Protein AF-A0A920EMY3-F1 (afdb_monomer)

Solvent-accessible surface area (backbone atoms only — not comparable to full-atom values): 4416 Å² total; per-residue (Å²): 134,70,69,72,80,58,54,61,82,65,86,56,96,61,80,84,89,62,68,61,63,61,54,48,51,54,32,53,76,69,71,47,91,82,82,91,82,78,67,91,85,74,48,67,69,47,48,45,53,31,50,20,34,73,67,69,35,63,70,47,42,70,54,53,79,76,114

Secondary structure (DSSP, 8-state):
--GGGG---SPP-----STHHHHHHHHHHTT--------TTSSHHHHHHHHHHHTT-HHHHHHHTT-

Foldseek 3Di:
DDLVVLFPQDAQPDDDPDCVLVVVVVCVVVVHDDDDDDDPPPCPLSVLSNSCNVVVPSVSSVVSVPD

Sequence (67 aa):
MDIAEFLITQKPNYINVGDETDLFEAAFTNKIPVMLKGPTGCGKTRFVEYMAWFLKNLWLQCHAMKI

pLDDT: mean 79.64, std 12.85, range [37.66, 91.69]

Mean predicted aligned error: 6.47 Å

Radius of gyration: 11.78 Å; Cα contacts (8 Å, |Δi|>4): 55; chains: 1; bounding box: 22×28×25 Å

Nearest PDB structures (foldseek):
  6l1q-assembly1_C  TM=9.537E-01  e=1.242E-03  Acidithiobacillus ferrooxidans ATCC 23270
  5c3c-assembly1_B  TM=9.944E-01  e=9.618E-03  Halothiobacillus neapolitanus c2
  4nsm-assembly1_A  TM=3.144E-01  e=5.766E+00  Streptococcus pyogenes MGAS315

Structure (mmCIF, N/CA/C/O backbone):
data_AF-A0A920EMY3-F1
#
_entry.id   AF-A0A920EMY3-F1
#
loop_
_atom_site.group_PDB
_atom_site.id
_atom_site.type_symbol
_atom_site.label_atom_id
_atom_site.label_alt_id
_atom_site.label_comp_id
_atom_site.label_asym_id
_atom_site.label_entity_id
_atom_site.label_seq_id
_atom_site.pdbx_PDB_ins_code
_atom_site.Cartn_x
_atom_site.Cartn_y
_atom_site.Cartn_z
_atom_site.occupancy
_atom_site.B_iso_or_equiv
_atom_site.auth_seq_id
_atom_site.auth_comp_id
_atom_site.auth_asym_id
_atom_site.auth_atom_id
_atom_site.pdbx_PDB_model_num
ATOM 1 N N . MET A 1 1 ? 11.299 15.754 12.035 1.00 55.81 1 MET A N 1
ATOM 2 C CA . MET A 1 1 ? 11.265 14.914 10.824 1.00 55.81 1 MET A CA 1
ATOM 3 C C . MET A 1 1 ? 9.801 14.717 10.504 1.00 55.81 1 MET A C 1
ATOM 5 O O . MET A 1 1 ? 9.141 13.934 11.178 1.00 55.81 1 MET A O 1
ATOM 9 N N . ASP A 1 2 ? 9.275 15.547 9.608 1.00 72.94 2 ASP A N 1
ATOM 10 C CA . ASP A 1 2 ? 7.863 15.532 9.245 1.00 72.94 2 ASP A CA 1
ATOM 11 C C . ASP A 1 2 ? 7.584 14.348 8.331 1.00 72.94 2 ASP A C 1
ATOM 13 O O . ASP A 1 2 ? 8.199 14.174 7.284 1.00 72.94 2 ASP A O 1
ATOM 17 N N . ILE A 1 3 ? 6.638 13.513 8.738 1.00 69.94 3 ILE A N 1
ATOM 18 C CA . ILE A 1 3 ? 6.303 12.284 8.019 1.00 69.94 3 ILE A CA 1
ATOM 19 C C . ILE A 1 3 ? 5.621 12.615 6.673 1.00 69.94 3 ILE A C 1
ATOM 21 O O . ILE A 1 3 ? 5.601 11.795 5.763 1.00 69.94 3 ILE A O 1
ATOM 25 N N . ALA A 1 4 ? 5.114 13.843 6.520 1.00 71.50 4 ALA A N 1
ATOM 26 C CA . ALA A 1 4 ? 4.476 14.343 5.307 1.00 71.50 4 ALA A CA 1
ATOM 27 C C . ALA A 1 4 ? 5.385 14.316 4.063 1.00 71.50 4 ALA A C 1
ATOM 29 O O . ALA A 1 4 ? 4.867 14.201 2.956 1.00 71.50 4 ALA A O 1
ATOM 30 N N . GLU A 1 5 ? 6.714 14.359 4.220 1.00 71.25 5 GLU A N 1
ATOM 31 C CA . GLU A 1 5 ? 7.653 14.245 3.091 1.00 71.25 5 GLU A CA 1
ATOM 32 C C . GLU A 1 5 ? 7.614 12.868 2.418 1.00 71.25 5 GLU A C 1
ATOM 34 O O . GLU A 1 5 ? 7.918 12.749 1.233 1.00 71.25 5 GLU A O 1
ATOM 39 N N . PHE A 1 6 ? 7.191 11.831 3.144 1.00 72.31 6 PHE A N 1
ATOM 40 C CA . PHE A 1 6 ? 7.058 10.481 2.603 1.00 72.31 6 PHE A CA 1
ATOM 41 C C . PHE A 1 6 ?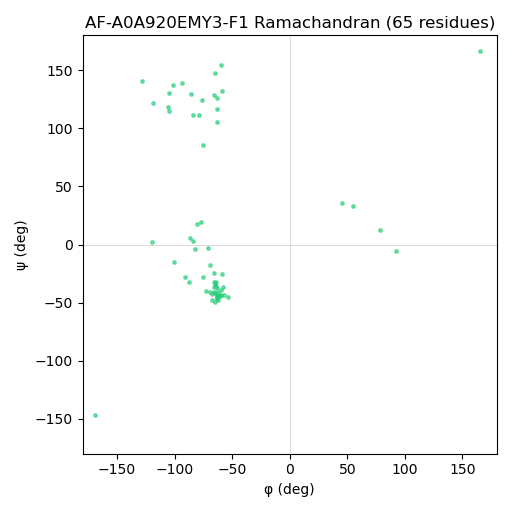 5.706 10.238 1.943 1.00 72.31 6 PHE A C 1
ATOM 43 O O . PHE A 1 6 ? 5.437 9.104 1.583 1.00 72.31 6 PHE A O 1
ATOM 50 N N . LEU A 1 7 ? 4.837 11.245 1.801 1.00 76.25 7 LEU A N 1
ATOM 51 C CA . LEU A 1 7 ? 3.584 11.086 1.067 1.00 76.25 7 LEU A CA 1
ATOM 52 C C . LEU A 1 7 ? 3.831 11.155 -0.442 1.00 76.25 7 LEU A C 1
ATOM 54 O O . LEU A 1 7 ? 4.062 12.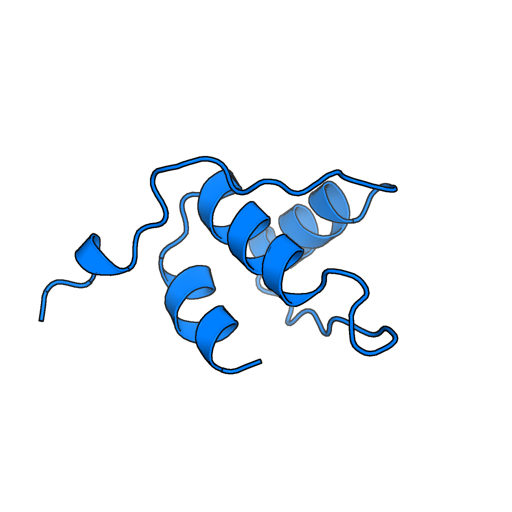221 -1.010 1.00 76.25 7 LEU A O 1
ATOM 58 N N . ILE A 1 8 ? 3.662 10.024 -1.120 1.00 81.06 8 ILE A N 1
ATOM 59 C CA . ILE A 1 8 ? 3.470 9.969 -2.564 1.00 81.06 8 ILE A CA 1
ATOM 60 C C . ILE A 1 8 ? 2.159 10.696 -2.879 1.00 81.06 8 ILE A C 1
ATOM 62 O O . ILE A 1 8 ? 1.062 10.201 -2.622 1.00 81.06 8 ILE A O 1
ATOM 66 N N . THR A 1 9 ? 2.284 11.906 -3.415 1.00 80.88 9 THR A N 1
ATOM 67 C CA . THR A 1 9 ? 1.163 12.755 -3.845 1.00 80.88 9 THR A CA 1
ATOM 68 C C . THR A 1 9 ? 0.801 12.529 -5.311 1.00 80.88 9 THR A C 1
ATOM 70 O O . THR A 1 9 ? -0.359 12.677 -5.700 1.00 80.88 9 THR A O 1
ATOM 73 N N . GLN A 1 10 ? 1.777 12.124 -6.126 1.00 84.62 10 GLN A N 1
ATOM 74 C CA . GLN A 1 10 ? 1.603 11.873 -7.554 1.00 84.62 10 GLN A CA 1
ATOM 75 C C . GLN A 1 10 ? 1.295 10.404 -7.825 1.00 84.62 10 GLN A C 1
ATOM 77 O O . GLN A 1 10 ? 1.920 9.525 -7.241 1.00 84.62 10 GLN A O 1
ATOM 82 N N . LYS A 1 11 ? 0.368 10.144 -8.754 1.00 86.31 11 LYS A N 1
ATOM 83 C CA . LYS A 1 11 ? -0.006 8.785 -9.154 1.00 86.31 11 LYS A CA 1
ATOM 84 C C . LYS A 1 11 ? 1.199 8.064 -9.779 1.00 86.31 11 LYS A C 1
ATOM 86 O O . LYS A 1 11 ? 1.654 8.494 -10.842 1.00 86.31 11 LYS A O 1
ATOM 91 N N . PRO A 1 12 ? 1.701 6.966 -9.187 1.00 87.38 12 PRO A N 1
ATOM 92 C CA . PRO A 1 12 ? 2.782 6.193 -9.784 1.00 87.38 12 PRO A CA 1
ATOM 93 C C . PRO A 1 12 ? 2.340 5.559 -11.102 1.00 87.38 12 PRO A C 1
ATOM 95 O O . PRO A 1 12 ? 1.181 5.169 -11.261 1.00 87.38 12 PRO A O 1
ATOM 98 N N . ASN A 1 13 ? 3.277 5.416 -12.042 1.00 86.75 13 ASN A N 1
ATOM 99 C CA . ASN A 1 13 ? 3.020 4.679 -13.278 1.00 86.75 13 ASN A CA 1
ATOM 100 C C . ASN A 1 13 ? 3.032 3.174 -12.976 1.00 86.75 13 ASN A C 1
ATOM 102 O O . ASN A 1 13 ? 4.086 2.537 -13.051 1.00 86.75 13 ASN A O 1
ATOM 106 N N . TYR A 1 14 ? 1.880 2.663 -12.555 1.00 88.00 14 TYR A N 1
ATOM 107 C CA . TYR A 1 14 ? 1.583 1.255 -12.340 1.00 88.00 14 TYR A CA 1
ATOM 108 C C . TYR A 1 14 ? 0.291 0.909 -13.081 1.00 88.00 14 TYR A C 1
ATOM 110 O O . TYR A 1 14 ? -0.643 1.714 -13.122 1.00 88.00 14 TYR A O 1
A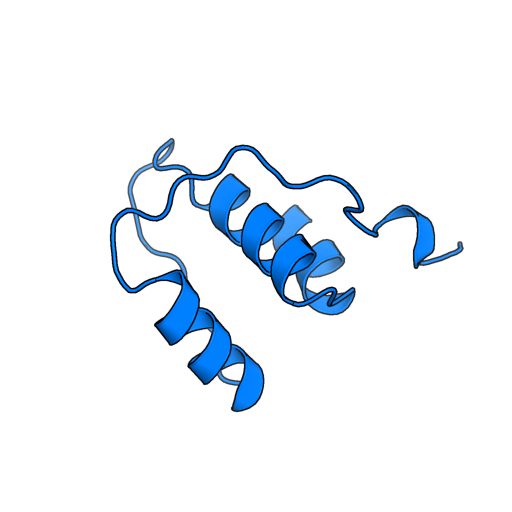TOM 118 N N . ILE A 1 15 ? 0.260 -0.274 -13.688 1.00 86.38 15 ILE A N 1
ATOM 119 C CA . ILE A 1 15 ? -0.882 -0.778 -14.446 1.00 86.38 15 ILE A CA 1
ATOM 120 C C . ILE A 1 15 ? -1.331 -2.057 -13.753 1.00 86.38 15 ILE A C 1
ATOM 122 O O . ILE A 1 15 ? -0.540 -2.989 -13.631 1.00 86.38 15 ILE A O 1
ATOM 126 N N . ASN A 1 16 ? -2.588 -2.082 -13.319 1.00 85.81 16 ASN A N 1
ATOM 127 C CA . ASN A 1 16 ? -3.199 -3.266 -12.728 1.00 85.81 16 ASN A CA 1
ATOM 128 C C . ASN A 1 16 ? -3.321 -4.362 -13.789 1.00 85.81 16 ASN A C 1
ATOM 130 O O . ASN A 1 16 ? -3.851 -4.115 -14.874 1.00 85.81 16 ASN A O 1
ATOM 134 N N . VAL A 1 17 ? -2.841 -5.561 -13.470 1.00 85.31 17 VAL A N 1
ATOM 135 C CA . VAL A 1 17 ? -2.880 -6.730 -14.361 1.00 85.31 17 VAL A CA 1
ATOM 136 C C . VAL A 1 17 ? -4.026 -7.681 -13.975 1.00 85.31 17 VAL A C 1
ATOM 138 O O . VAL A 1 17 ? -4.439 -8.508 -14.785 1.00 85.31 17 VAL A O 1
ATOM 141 N N . GLY A 1 18 ? -4.595 -7.525 -12.775 1.00 85.81 18 GLY A N 1
ATOM 142 C CA . GLY A 1 18 ? -5.776 -8.252 -12.295 1.00 85.81 18 GLY A CA 1
ATOM 143 C C . GLY A 1 18 ? -6.332 -7.667 -10.991 1.00 85.81 18 GLY A C 1
ATOM 144 O O . GLY A 1 18 ? -6.197 -6.470 -10.739 1.00 85.81 18 GLY A O 1
ATOM 145 N N . ASP A 1 19 ? -6.887 -8.524 -10.131 1.00 88.31 19 ASP A N 1
ATOM 146 C CA . ASP A 1 19 ? -7.599 -8.138 -8.893 1.00 88.31 19 ASP A CA 1
ATOM 147 C C . ASP A 1 19 ? -6.661 -7.826 -7.706 1.00 88.31 19 ASP A C 1
ATOM 149 O O . ASP A 1 19 ? -7.049 -7.828 -6.538 1.00 88.31 19 ASP A O 1
ATOM 153 N N . GLU A 1 20 ? -5.380 -7.585 -7.984 1.00 89.31 20 GLU A N 1
ATOM 154 C CA . GLU A 1 20 ? -4.339 -7.391 -6.971 1.00 89.31 20 GLU A CA 1
ATOM 155 C C . GLU A 1 20 ? -4.560 -6.136 -6.117 1.00 89.31 20 GLU A C 1
ATOM 157 O O . GLU A 1 20 ? -4.290 -6.159 -4.918 1.00 89.31 20 GLU A O 1
ATOM 162 N N . THR A 1 21 ? -5.115 -5.070 -6.706 1.00 89.81 21 THR A N 1
ATOM 163 C CA . THR A 1 21 ? -5.477 -3.840 -5.977 1.00 89.81 21 THR A CA 1
ATOM 164 C C . THR A 1 21 ? -6.587 -4.113 -4.964 1.00 89.81 21 THR A C 1
ATOM 166 O O . THR A 1 21 ? -6.428 -3.781 -3.790 1.00 89.81 21 THR A O 1
ATOM 169 N N . ASP A 1 22 ? -7.661 -4.779 -5.393 1.00 90.50 22 ASP A N 1
ATOM 170 C CA . ASP A 1 22 ? -8.838 -5.049 -4.561 1.00 90.50 22 ASP A CA 1
ATOM 171 C C . ASP A 1 22 ? -8.506 -6.033 -3.430 1.00 90.50 22 ASP A C 1
ATOM 173 O O . ASP A 1 22 ? -8.872 -5.826 -2.271 1.00 90.50 22 ASP A O 1
ATOM 177 N N . LEU A 1 23 ? -7.739 -7.087 -3.737 1.00 89.50 23 LEU A N 1
ATOM 178 C CA . LEU A 1 23 ? -7.260 -8.048 -2.740 1.00 89.50 23 LEU A CA 1
ATOM 179 C C . LEU A 1 23 ? -6.359 -7.381 -1.698 1.00 89.50 23 LEU A C 1
ATOM 181 O O . LEU A 1 23 ? -6.458 -7.678 -0.504 1.00 89.50 23 LEU A O 1
ATOM 185 N N . PHE A 1 24 ? -5.481 -6.480 -2.137 1.00 90.06 24 PHE A N 1
ATOM 186 C CA . PHE A 1 24 ? -4.599 -5.759 -1.232 1.00 90.06 24 PHE A CA 1
ATOM 187 C C . PHE A 1 24 ? -5.373 -4.763 -0.368 1.00 90.06 24 PHE A C 1
ATOM 189 O O . PHE A 1 24 ? -5.116 -4.685 0.830 1.00 90.06 24 PHE A O 1
ATOM 196 N N . GLU A 1 25 ? -6.344 -4.040 -0.926 1.00 90.38 25 GLU A N 1
ATOM 197 C CA . GLU A 1 25 ? -7.224 -3.147 -0.168 1.00 90.38 25 GLU A CA 1
ATOM 198 C C . GLU A 1 25 ? -8.037 -3.909 0.888 1.00 90.38 25 GLU A C 1
ATOM 200 O O . GLU A 1 25 ? -8.094 -3.494 2.051 1.00 90.38 25 GLU A O 1
ATOM 205 N N . ALA A 1 26 ? -8.605 -5.063 0.528 1.00 91.69 26 ALA A N 1
ATOM 206 C CA . ALA A 1 26 ? -9.329 -5.916 1.463 1.00 91.69 26 ALA A CA 1
ATOM 207 C C . ALA A 1 26 ? -8.417 -6.430 2.589 1.00 91.69 26 ALA A C 1
ATOM 209 O O . ALA A 1 26 ? -8.785 -6.381 3.767 1.00 91.69 26 ALA A O 1
ATOM 210 N N . ALA A 1 27 ? -7.207 -6.888 2.259 1.00 90.38 27 ALA A N 1
ATOM 211 C CA . ALA A 1 27 ? -6.234 -7.331 3.254 1.00 90.38 27 ALA A CA 1
ATOM 212 C C . ALA A 1 27 ? -5.780 -6.178 4.162 1.00 90.38 27 ALA A C 1
ATOM 214 O O . ALA A 1 27 ? -5.716 -6.344 5.382 1.00 90.38 27 ALA A O 1
ATOM 215 N N . PHE A 1 28 ? -5.539 -4.995 3.591 1.00 88.44 28 PHE A N 1
ATOM 216 C CA . PHE A 1 28 ? -5.150 -3.795 4.326 1.00 88.44 28 PHE A CA 1
ATOM 217 C C . PHE A 1 28 ? -6.245 -3.346 5.300 1.00 88.44 28 PHE A C 1
ATOM 219 O O . PHE A 1 28 ? -5.963 -3.091 6.471 1.00 88.44 28 PHE A O 1
ATOM 226 N N . THR A 1 29 ? -7.502 -3.335 4.854 1.00 89.44 29 THR A N 1
ATOM 227 C CA . THR A 1 29 ? -8.672 -3.004 5.684 1.00 89.44 29 THR A CA 1
ATOM 228 C C . THR A 1 29 ? -8.800 -3.955 6.874 1.00 89.44 29 THR A C 1
ATOM 230 O O . THR A 1 29 ? -9.077 -3.528 7.995 1.00 89.44 29 THR A O 1
ATOM 233 N N . ASN A 1 30 ? -8.512 -5.240 6.659 1.00 91.25 30 ASN A N 1
ATOM 234 C CA . ASN A 1 30 ? -8.514 -6.259 7.706 1.00 91.25 30 ASN A CA 1
ATOM 235 C C . ASN A 1 30 ? -7.197 -6.332 8.507 1.00 91.25 30 ASN A C 1
ATOM 237 O O . ASN A 1 30 ? -7.066 -7.186 9.382 1.00 91.25 30 ASN A O 1
ATOM 241 N N . LYS A 1 31 ? -6.224 -5.447 8.238 1.00 87.06 31 LYS A N 1
ATOM 242 C CA . LYS A 1 31 ? -4.888 -5.421 8.867 1.00 87.06 31 LYS A CA 1
ATOM 243 C C . LYS A 1 31 ? -4.137 -6.755 8.753 1.00 87.06 31 LYS A C 1
ATOM 245 O O . LYS A 1 31 ? -3.379 -7.133 9.648 1.00 87.06 31 LYS A O 1
ATOM 250 N N . ILE A 1 32 ? -4.347 -7.468 7.650 1.00 88.12 32 ILE A N 1
ATOM 251 C CA . ILE A 1 32 ? -3.702 -8.747 7.358 1.00 88.12 32 ILE A CA 1
ATOM 252 C C . ILE A 1 32 ? -2.346 -8.472 6.686 1.00 88.12 32 ILE A C 1
ATOM 254 O O . ILE A 1 32 ? -2.299 -7.720 5.710 1.00 88.12 32 ILE A O 1
ATOM 258 N N . PRO A 1 33 ? -1.237 -9.074 7.155 1.00 84.69 33 PRO A N 1
ATOM 259 C CA . PRO A 1 33 ? 0.055 -8.960 6.486 1.00 84.69 33 PRO A CA 1
ATOM 260 C C . PRO A 1 33 ? 0.001 -9.577 5.083 1.00 84.69 33 PRO A C 1
ATOM 262 O O . PRO A 1 33 ? -0.348 -10.747 4.927 1.00 84.69 33 PRO A O 1
ATOM 265 N N . VAL A 1 34 ? 0.386 -8.808 4.063 1.00 86.56 34 VAL A N 1
ATOM 266 C CA . VAL A 1 34 ? 0.453 -9.277 2.671 1.00 86.56 34 VAL A CA 1
ATOM 267 C C . VAL A 1 34 ? 1.908 -9.502 2.272 1.00 86.56 34 VAL A C 1
ATOM 269 O O . VAL A 1 34 ? 2.750 -8.625 2.448 1.00 86.56 34 VAL A O 1
ATOM 272 N N . MET A 1 35 ? 2.203 -10.669 1.696 1.00 86.12 35 MET A N 1
ATOM 273 C CA . MET A 1 35 ? 3.510 -10.983 1.116 1.00 86.12 35 MET A CA 1
ATOM 274 C C . MET A 1 35 ? 3.425 -10.961 -0.411 1.00 86.12 35 MET A C 1
ATOM 276 O O . MET A 1 35 ? 2.724 -11.777 -1.012 1.00 86.12 35 MET A O 1
ATOM 280 N N . LEU A 1 36 ? 4.184 -10.067 -1.046 1.00 85.69 36 LEU A N 1
ATOM 281 C CA . LEU A 1 36 ? 4.264 -9.979 -2.503 1.00 85.69 36 LEU A CA 1
ATOM 282 C C . LEU A 1 36 ? 5.281 -10.985 -3.044 1.00 85.69 36 LEU A C 1
ATOM 284 O O . LEU A 1 36 ? 6.488 -10.834 -2.859 1.00 85.69 36 LEU A O 1
ATOM 288 N N . LYS A 1 37 ? 4.798 -12.011 -3.746 1.00 80.94 37 LYS A N 1
ATOM 289 C CA . LYS A 1 37 ? 5.637 -13.017 -4.412 1.00 80.94 37 LYS A CA 1
ATOM 290 C C . LYS A 1 37 ? 5.735 -12.725 -5.908 1.00 80.94 37 LYS A C 1
ATOM 292 O O . LYS A 1 37 ? 4.738 -12.410 -6.543 1.00 80.94 37 LYS A O 1
ATOM 297 N N . GLY A 1 38 ? 6.931 -12.859 -6.480 1.00 80.75 38 GLY A N 1
ATOM 298 C CA . GLY A 1 38 ? 7.137 -12.789 -7.930 1.00 80.75 38 GLY A CA 1
ATOM 299 C C . GLY A 1 38 ? 8.608 -12.610 -8.326 1.00 80.75 38 GLY A C 1
ATOM 300 O O . GLY A 1 38 ? 9.415 -12.245 -7.466 1.00 80.75 38 GLY A O 1
ATOM 301 N N . PRO A 1 39 ? 8.965 -12.796 -9.608 1.00 82.00 39 PRO A N 1
ATOM 302 C CA . PRO A 1 39 ? 10.329 -12.606 -10.110 1.00 82.00 39 PRO A CA 1
ATOM 303 C C . PRO A 1 39 ? 10.847 -11.176 -9.897 1.00 82.00 39 PRO A C 1
ATOM 305 O O . PRO A 1 39 ? 10.070 -10.217 -9.802 1.00 82.00 39 PRO A O 1
ATOM 308 N N . THR A 1 40 ? 12.164 -11.001 -9.813 1.00 79.19 40 THR A N 1
ATOM 309 C CA . THR A 1 40 ? 12.790 -9.669 -9.789 1.00 79.19 40 THR A CA 1
ATOM 310 C C . THR A 1 40 ? 12.417 -8.905 -11.065 1.00 79.19 40 THR A C 1
ATOM 312 O O . THR A 1 40 ? 12.476 -9.464 -12.153 1.00 79.19 40 THR A O 1
ATOM 315 N N . GLY A 1 41 ? 11.986 -7.645 -10.937 1.00 76.44 41 GLY A N 1
ATOM 316 C CA . GLY A 1 41 ? 11.575 -6.811 -12.077 1.00 76.44 41 GLY A CA 1
ATOM 317 C C . GLY A 1 41 ? 10.083 -6.841 -12.445 1.00 76.44 41 GLY A C 1
ATOM 318 O O . GLY A 1 41 ? 9.659 -6.024 -13.251 1.00 76.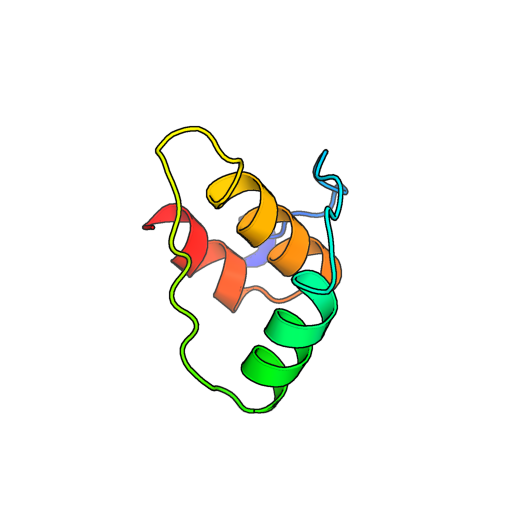44 41 GLY A O 1
ATOM 319 N N . CYS A 1 42 ? 9.247 -7.678 -11.818 1.00 78.56 42 CYS A N 1
ATOM 320 C CA . CYS A 1 42 ? 7.800 -7.736 -12.111 1.00 78.56 42 CYS A CA 1
ATOM 321 C C . CYS A 1 42 ? 6.954 -6.597 -11.502 1.00 78.56 42 CYS A C 1
ATOM 323 O O . CYS A 1 42 ? 5.752 -6.751 -11.333 1.00 78.56 42 CYS A O 1
ATOM 325 N N . GLY A 1 43 ? 7.557 -5.471 -11.111 1.00 81.62 43 GLY A N 1
ATOM 326 C CA . GLY A 1 43 ? 6.799 -4.294 -10.661 1.00 81.62 43 GLY A CA 1
ATOM 327 C C . GLY A 1 43 ? 6.252 -4.331 -9.227 1.00 81.62 43 GLY A C 1
ATOM 328 O O . GLY A 1 43 ? 5.488 -3.444 -8.869 1.00 81.62 43 GLY A O 1
ATOM 329 N N . LYS A 1 44 ? 6.672 -5.279 -8.375 1.00 86.44 44 LYS A N 1
ATOM 330 C CA . LYS A 1 44 ? 6.227 -5.373 -6.964 1.00 86.44 44 LYS A CA 1
ATOM 331 C C . LYS A 1 44 ? 6.420 -4.069 -6.176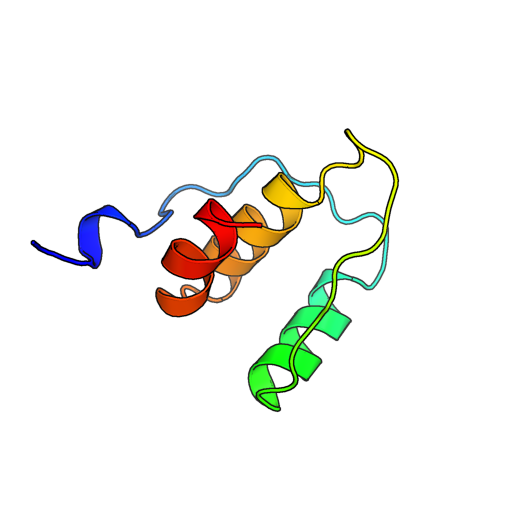 1.00 86.44 44 LYS A C 1
ATOM 333 O O . LYS A 1 44 ? 5.501 -3.629 -5.504 1.00 86.44 44 LYS A O 1
ATOM 338 N N . THR A 1 45 ? 7.578 -3.419 -6.296 1.00 85.50 45 THR A N 1
ATOM 339 C CA . THR A 1 45 ? 7.849 -2.132 -5.626 1.00 85.50 45 THR A CA 1
ATOM 340 C C . THR A 1 45 ? 6.904 -1.037 -6.122 1.00 85.50 45 THR A C 1
ATOM 342 O O . THR A 1 45 ? 6.310 -0.315 -5.329 1.00 85.50 45 THR A O 1
ATOM 345 N N . ARG A 1 46 ? 6.683 -0.984 -7.442 1.00 87.56 46 ARG A N 1
ATOM 346 C CA . ARG A 1 46 ? 5.776 -0.027 -8.089 1.00 87.56 46 ARG A CA 1
ATOM 347 C C . ARG A 1 46 ? 4.320 -0.234 -7.665 1.00 87.56 46 ARG A C 1
ATOM 349 O O . ARG A 1 46 ? 3.590 0.739 -7.512 1.00 87.56 46 ARG A O 1
ATOM 356 N N . PHE A 1 47 ? 3.916 -1.485 -7.447 1.00 88.75 47 PHE A N 1
ATOM 357 C CA . PHE A 1 47 ? 2.604 -1.826 -6.904 1.00 88.75 47 PHE A CA 1
ATOM 358 C C . PHE A 1 47 ? 2.426 -1.281 -5.484 1.00 88.75 47 PHE A C 1
ATOM 360 O O . PHE A 1 47 ? 1.410 -0.657 -5.195 1.00 88.75 47 PHE A O 1
ATOM 367 N N . VAL A 1 48 ? 3.420 -1.446 -4.603 1.00 86.50 48 VAL A N 1
ATOM 368 C CA . VAL A 1 48 ? 3.313 -0.913 -3.234 1.00 86.50 48 VAL A CA 1
ATOM 369 C C . VAL A 1 48 ? 3.279 0.616 -3.232 1.00 86.50 48 VAL A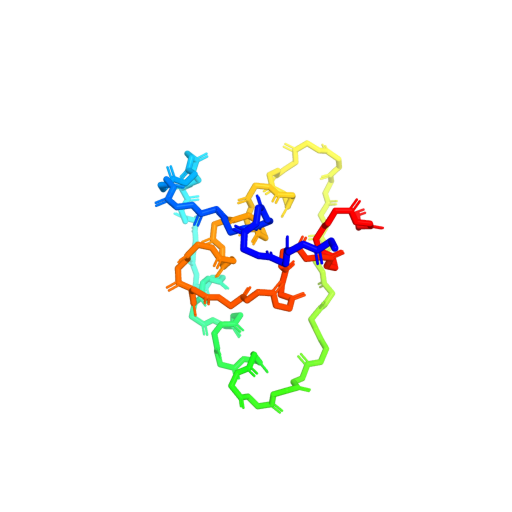 C 1
ATOM 371 O O . VAL A 1 48 ? 2.466 1.194 -2.516 1.00 86.50 48 VAL A O 1
ATOM 374 N N . GLU A 1 49 ? 4.090 1.279 -4.064 1.00 87.19 49 GLU A N 1
ATOM 375 C CA . GLU A 1 49 ? 4.017 2.736 -4.268 1.00 87.19 49 GLU A CA 1
ATOM 376 C C . GLU A 1 49 ? 2.619 3.168 -4.735 1.00 87.19 49 GLU A C 1
ATOM 378 O O . GLU A 1 49 ? 2.058 4.147 -4.238 1.00 87.19 49 GLU A O 1
ATOM 383 N N . TYR A 1 50 ? 2.034 2.421 -5.675 1.00 89.69 50 TYR A N 1
ATOM 384 C CA . TYR A 1 50 ? 0.688 2.671 -6.176 1.00 89.69 50 TYR A CA 1
ATOM 385 C C . TYR A 1 50 ? -0.372 2.511 -5.081 1.00 89.69 50 TYR A C 1
ATOM 387 O O . TYR A 1 50 ? -1.199 3.406 -4.919 1.00 89.69 50 TYR A O 1
ATOM 395 N N . MET A 1 51 ? -0.318 1.441 -4.282 1.00 89.31 51 MET A N 1
ATOM 396 C CA . MET A 1 51 ? -1.249 1.224 -3.168 1.00 89.31 51 MET A CA 1
ATOM 397 C C . MET A 1 51 ? -1.083 2.268 -2.058 1.00 89.31 51 MET A C 1
ATOM 399 O O . MET A 1 51 ? -2.072 2.715 -1.479 1.00 89.31 51 MET A O 1
ATOM 403 N N . ALA A 1 52 ? 0.148 2.705 -1.785 1.00 88.25 52 ALA A N 1
ATOM 404 C CA . ALA A 1 52 ? 0.446 3.800 -0.866 1.00 88.25 52 ALA A CA 1
ATOM 405 C C . ALA A 1 52 ? -0.212 5.121 -1.300 1.00 88.25 52 ALA A C 1
ATOM 407 O O . ALA A 1 52 ? -0.801 5.818 -0.466 1.00 88.25 52 ALA A O 1
ATOM 408 N N . TRP A 1 53 ? -0.146 5.442 -2.597 1.00 88.19 53 TRP A N 1
ATOM 409 C CA . TRP A 1 53 ? -0.833 6.593 -3.186 1.00 88.19 53 TRP A CA 1
ATOM 410 C C . TRP A 1 53 ? -2.359 6.420 -3.175 1.00 88.19 53 TRP A C 1
ATOM 412 O O . TRP A 1 53 ? -3.076 7.318 -2.733 1.00 88.19 53 TRP A O 1
ATOM 422 N N . PHE A 1 54 ? -2.854 5.257 -3.609 1.00 87.69 54 PHE A N 1
ATOM 423 C CA . PHE A 1 54 ? -4.281 4.951 -3.744 1.00 87.69 54 PHE A CA 1
ATOM 424 C C . PHE A 1 54 ? -5.011 5.012 -2.398 1.00 87.69 54 PHE A C 1
ATOM 426 O O . PHE A 1 54 ? -6.020 5.700 -2.266 1.00 87.69 54 PHE A O 1
ATOM 433 N N . LEU A 1 55 ? -4.445 4.379 -1.369 1.00 86.31 55 LEU A N 1
ATOM 434 C CA . LEU A 1 55 ? -5.011 4.354 -0.021 1.00 86.31 55 LEU A CA 1
ATOM 435 C C . LEU A 1 55 ? -4.678 5.619 0.788 1.00 86.31 55 LEU A C 1
ATOM 437 O O . LEU A 1 55 ? -5.118 5.725 1.930 1.00 86.31 55 LEU A O 1
ATOM 441 N N . LYS A 1 56 ? -3.869 6.551 0.252 1.00 81.12 56 LYS A N 1
ATOM 442 C CA . LYS A 1 56 ? -3.310 7.724 0.963 1.00 81.12 56 LYS A CA 1
ATOM 443 C C . LYS A 1 56 ? -2.747 7.381 2.347 1.00 81.12 56 LYS A C 1
ATOM 445 O O . LYS A 1 56 ? -2.868 8.149 3.301 1.00 81.12 56 LYS A O 1
ATOM 450 N N . ASN A 1 57 ? -2.148 6.200 2.467 1.00 75.00 57 ASN A N 1
ATOM 451 C CA . ASN A 1 57 ? -1.769 5.638 3.753 1.00 75.00 57 ASN A CA 1
ATOM 452 C C . ASN A 1 57 ? -0.265 5.749 3.972 1.00 75.00 5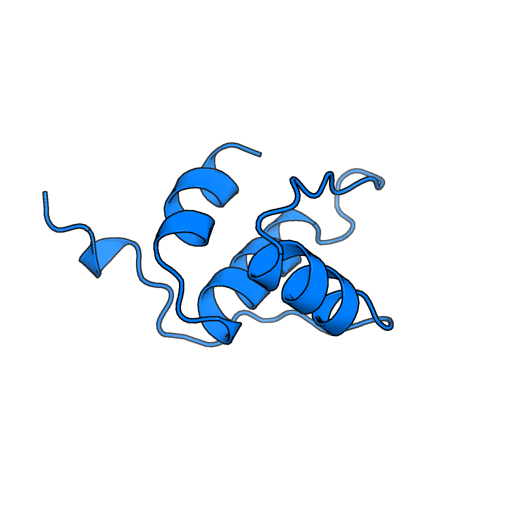7 ASN A C 1
ATOM 454 O O . ASN A 1 57 ? 0.540 5.116 3.291 1.00 75.00 57 ASN A O 1
ATOM 458 N N . LEU A 1 58 ? 0.101 6.541 4.976 1.00 65.69 58 LEU A N 1
ATOM 459 C CA . LEU A 1 58 ? 1.490 6.861 5.291 1.00 65.69 58 LEU A CA 1
ATOM 460 C C . LEU A 1 58 ? 2.308 5.636 5.729 1.00 65.69 58 LEU A C 1
ATOM 462 O O . LEU A 1 58 ? 3.493 5.517 5.432 1.00 65.69 58 LEU A O 1
ATOM 466 N N . TRP A 1 59 ? 1.639 4.689 6.387 1.00 64.12 59 TRP A N 1
ATOM 467 C CA . TRP A 1 59 ? 2.228 3.451 6.895 1.00 64.12 59 TRP A CA 1
ATOM 468 C C . TRP A 1 59 ? 2.774 2.548 5.789 1.00 64.12 59 TRP A C 1
ATOM 470 O O . TRP A 1 59 ? 3.837 1.950 5.953 1.00 64.12 59 TRP A O 1
ATOM 480 N N . LEU A 1 60 ? 2.082 2.489 4.648 1.00 66.44 60 LEU A N 1
ATOM 481 C CA . LEU A 1 60 ? 2.557 1.740 3.487 1.00 66.44 60 LEU A CA 1
ATOM 482 C C . LEU A 1 60 ? 3.835 2.364 2.921 1.00 66.44 60 LEU A C 1
ATOM 484 O O . LEU A 1 60 ? 4.708 1.632 2.475 1.00 66.44 60 LEU A O 1
ATOM 488 N N . GLN A 1 61 ? 4.000 3.684 3.020 1.00 61.62 61 GLN A N 1
ATOM 489 C CA . GLN A 1 61 ? 5.108 4.406 2.385 1.00 61.62 61 GLN A CA 1
ATOM 490 C C . GLN A 1 61 ? 6.443 4.150 3.095 1.00 61.62 61 GLN A C 1
ATOM 492 O O . GLN A 1 61 ? 7.461 3.918 2.448 1.00 61.62 61 GLN A O 1
ATOM 497 N N . CYS A 1 62 ? 6.441 4.092 4.431 1.00 56.00 62 CYS A N 1
ATOM 498 C CA . CYS A 1 62 ? 7.655 3.788 5.196 1.00 56.00 62 CYS A CA 1
ATOM 499 C C . CYS A 1 62 ? 8.054 2.303 5.152 1.00 56.00 62 CYS A C 1
ATOM 501 O O . CYS A 1 62 ? 9.236 1.992 5.302 1.00 56.00 62 CYS A O 1
ATOM 503 N N . HIS A 1 63 ? 7.097 1.382 4.984 1.00 54.59 63 HIS A N 1
ATOM 504 C CA . HIS A 1 63 ? 7.382 -0.058 4.951 1.00 54.59 63 HIS A CA 1
ATOM 505 C C . HIS A 1 63 ?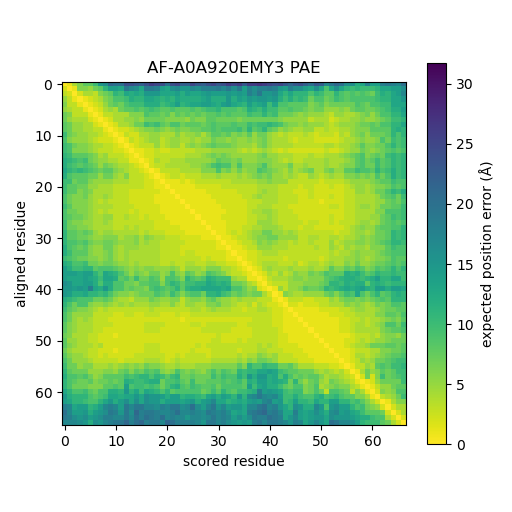 7.746 -0.551 3.540 1.00 54.59 63 HIS A C 1
ATOM 507 O O . HIS A 1 63 ? 8.607 -1.417 3.403 1.00 54.59 63 HIS A O 1
ATOM 513 N N . ALA A 1 64 ? 7.169 0.055 2.493 1.00 49.41 64 ALA A N 1
ATOM 514 C CA . ALA A 1 64 ? 7.490 -0.224 1.090 1.00 49.41 64 ALA A CA 1
ATOM 515 C C . A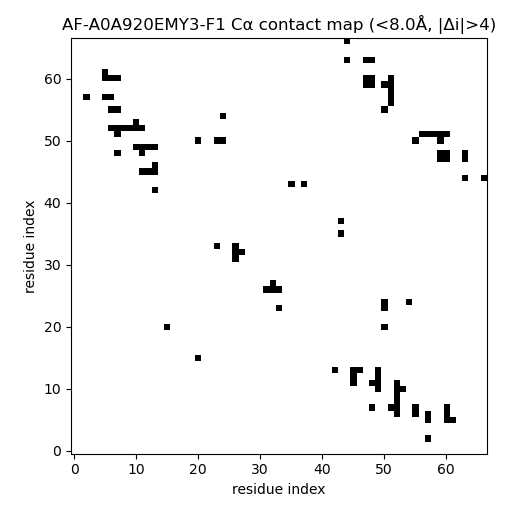LA A 1 64 ? 8.963 0.007 0.751 1.00 49.41 64 ALA A C 1
ATOM 517 O O . ALA A 1 64 ? 9.544 -0.744 -0.021 1.00 49.41 64 ALA A O 1
ATOM 518 N N . MET A 1 65 ? 9.581 1.027 1.354 1.00 41.88 65 MET A N 1
ATOM 519 C CA . MET A 1 65 ? 10.969 1.404 1.079 1.00 41.88 65 MET A CA 1
ATOM 520 C C . MET A 1 65 ? 12.000 0.391 1.622 1.00 41.88 65 MET A C 1
ATOM 522 O O . MET A 1 65 ? 13.197 0.566 1.412 1.00 41.88 65 MET A O 1
ATOM 526 N N . LYS A 1 66 ? 11.555 -0.661 2.328 1.00 37.66 66 LYS A N 1
ATOM 527 C CA . LYS A 1 66 ? 12.405 -1.717 2.905 1.00 37.66 66 LYS A CA 1
ATOM 528 C C . LYS A 1 66 ? 12.109 -3.137 2.392 1.00 37.66 66 LYS A C 1
ATOM 530 O O . LYS A 1 66 ? 12.751 -4.064 2.883 1.00 37.66 66 LYS A O 1
ATOM 535 N N . ILE A 1 67 ? 11.172 -3.318 1.453 1.00 46.03 67 ILE A N 1
ATOM 536 C CA . ILE A 1 67 ? 10.849 -4.617 0.817 1.00 46.03 67 ILE A CA 1
ATOM 537 C C . ILE A 1 67 ? 11.538 -4.711 -0.543 1.00 46.03 67 ILE A C 1
ATOM 539 O O . ILE A 1 67 ? 12.133 -5.777 -0.816 1.00 46.03 67 ILE A O 1
#